Protein AF-A0A972ZAN0-F1 (afdb_monomer)

Solvent-accessible surface area (backbone atoms only — not comparable to full-atom values): 8740 Å² total; per-residue (Å²): 134,89,78,90,82,82,89,77,84,80,78,85,76,84,78,83,75,74,89,78,74,80,87,66,92,66,93,76,79,84,85,83,86,78,93,71,74,77,78,78,82,58,82,84,57,32,88,41,78,68,41,22,51,51,54,36,52,48,43,47,51,50,31,51,50,51,36,49,61,72,41,45,60,53,54,49,50,42,54,49,53,52,51,50,44,52,47,54,30,51,54,43,39,69,70,36,89,51,71,64,50,34,48,49,28,53,48,51,36,52,53,54,50,51,51,46,52,50,52,42,50,59,68,43,44,59,49,50,50,51,30,49,50,51,38,52,53,39,45,54,56,44,77,72,89

Sequence (145 aa):
MSTRRIATIAATAACSAALLIPIGATAVSAHPGHGLGRAHISADACNSNADAQEVLRQAIKEAKQTFRAETKDDRQAFRQAKKAAKQERRDAVAAATTVEEKQEARAAYRVALKAAKAAKRAAVAEPKAAAKATIEAAKAVCDAA

Foldseek 3Di:
DDDDDDDDDPDDDPPDPDDDDPPPPDPDDDDDDDDPDPPPPDLVQQPDLVSLVVLLVVLLVSLVVQLCVQLVVLVVVLVVLLVVLVVQLVVQCVPDPDPVSNVVSVVVSVVSNVVSVVSSCVSSVVSVVVSVVSSVVSVVSNVVD

Secondary structure (DSSP, 8-state):
------------------------------------------GGG-SSHHHHHHHHHHHHHHHHHHHHHHTHHHHHHHHHHHHHHHHHHHHHHHH--SHHHHHHHHHHHHHHHHHHHHHHHHHTHHHHHHHHHHHHHHHHHHHT-

Radius of gyration: 26.76 Å; Cα contacts (8 Å, |Δi|>4): 75; chains: 1; bounding box: 68×50×65 Å

Mean predicted aligned error: 14.78 Å

Structure (mmCIF, N/CA/C/O backbone):
data_AF-A0A972ZAN0-F1
#
_entry.id   AF-A0A972ZAN0-F1
#
loop_
_atom_site.group_PDB
_atom_site.id
_atom_site.type_symbol
_atom_site.label_atom_id
_atom_site.label_alt_id
_atom_site.label_comp_id
_atom_site.label_asym_id
_atom_site.label_entity_id
_atom_site.label_seq_id
_atom_site.pdbx_PDB_ins_code
_atom_site.Cartn_x
_atom_site.Cartn_y
_atom_site.Cartn_z
_atom_site.occupancy
_atom_site.B_iso_or_equiv
_atom_site.auth_seq_id
_atom_site.auth_comp_id
_atom_site.auth_asym_id
_atom_site.auth_atom_id
_atom_site.pdbx_PDB_model_num
ATOM 1 N N . MET A 1 1 ? -34.754 -38.575 35.308 1.00 39.03 1 MET A N 1
ATOM 2 C CA . MET A 1 1 ? -34.088 -38.263 34.022 1.00 39.03 1 MET A CA 1
ATOM 3 C C . MET A 1 1 ? -34.553 -36.863 33.616 1.00 39.03 1 MET A C 1
ATOM 5 O O . MET A 1 1 ? -35.729 -36.711 33.341 1.00 39.03 1 MET A O 1
ATOM 9 N N . SER A 1 2 ? -33.850 -35.779 33.983 1.00 33.59 2 SER A N 1
ATOM 10 C CA . SER A 1 2 ? -32.865 -35.039 33.149 1.00 33.59 2 SER A CA 1
ATOM 11 C C . SER A 1 2 ? -33.282 -35.024 31.674 1.00 33.59 2 SER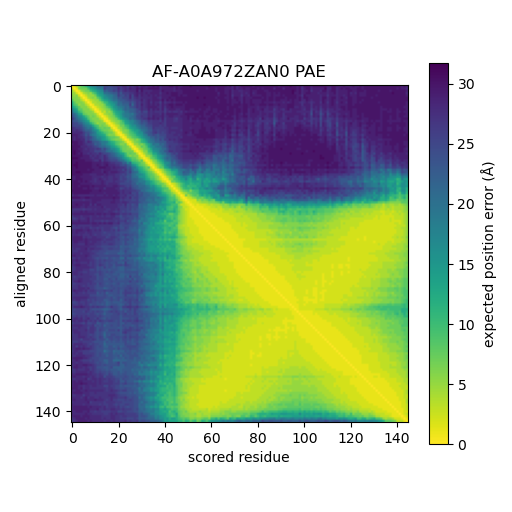 A C 1
ATOM 13 O O . SER A 1 2 ? -33.306 -36.095 31.085 1.00 33.59 2 SER A O 1
ATOM 15 N N . THR A 1 3 ? -33.749 -33.917 31.084 1.00 41.38 3 THR A N 1
ATOM 16 C CA . THR A 1 3 ? -32.993 -32.703 30.683 1.00 41.38 3 THR A CA 1
ATOM 17 C C . THR A 1 3 ? -34.004 -31.559 30.392 1.00 41.38 3 THR A C 1
ATOM 19 O O . THR A 1 3 ? -35.014 -31.791 29.746 1.00 41.38 3 THR A O 1
ATOM 22 N N . ARG A 1 4 ? -33.941 -30.352 30.993 1.00 43.69 4 ARG A N 1
ATOM 23 C CA . ARG A 1 4 ? -33.202 -29.134 30.546 1.00 43.69 4 ARG A CA 1
ATOM 24 C C . ARG A 1 4 ? -33.196 -28.979 29.004 1.00 43.69 4 ARG A C 1
ATOM 26 O O . ARG A 1 4 ? -32.768 -29.899 28.339 1.00 43.69 4 ARG A O 1
ATOM 33 N N . ARG A 1 5 ? -33.500 -27.857 28.343 1.00 40.94 5 ARG A N 1
ATOM 34 C CA . ARG A 1 5 ? -33.636 -26.438 28.704 1.00 40.94 5 ARG A CA 1
ATOM 35 C C . ARG A 1 5 ? -33.853 -25.656 27.380 1.00 40.94 5 ARG A C 1
ATOM 37 O O . ARG A 1 5 ? -33.364 -26.097 26.351 1.00 40.94 5 ARG A O 1
ATOM 44 N N . ILE A 1 6 ? -34.397 -24.442 27.506 1.00 48.66 6 ILE A N 1
ATOM 45 C CA . ILE A 1 6 ? -34.099 -23.233 26.706 1.00 48.66 6 ILE A CA 1
ATOM 46 C C . ILE A 1 6 ? -34.763 -23.105 25.323 1.00 48.66 6 ILE A C 1
ATOM 48 O O . ILE A 1 6 ? -34.385 -23.724 24.336 1.00 48.66 6 ILE A O 1
ATOM 52 N N . ALA A 1 7 ? -35.717 -22.170 25.293 1.00 42.09 7 ALA A N 1
ATOM 53 C CA . ALA A 1 7 ? -36.145 -21.422 24.126 1.00 42.09 7 ALA A CA 1
ATOM 54 C C . ALA A 1 7 ? -34.976 -20.596 23.570 1.00 42.09 7 ALA A C 1
ATOM 56 O O . ALA A 1 7 ? -34.367 -19.815 24.303 1.00 42.09 7 ALA A O 1
ATOM 57 N N . THR A 1 8 ? -34.710 -20.722 22.274 1.00 42.91 8 THR A N 1
ATOM 58 C CA . THR A 1 8 ? -33.787 -19.838 21.560 1.00 42.91 8 THR A CA 1
ATOM 59 C C . THR A 1 8 ? -34.582 -19.113 20.488 1.00 42.91 8 THR A C 1
ATOM 61 O O . THR A 1 8 ? -34.886 -19.657 19.429 1.00 42.91 8 THR A O 1
ATOM 64 N N . ILE A 1 9 ? -34.956 -17.876 20.806 1.00 43.56 9 ILE A N 1
ATOM 65 C CA . ILE A 1 9 ? -35.408 -16.879 19.841 1.00 43.56 9 ILE A CA 1
ATOM 66 C C . ILE A 1 9 ? -34.214 -16.623 18.920 1.00 43.56 9 ILE A C 1
ATOM 68 O O . ILE A 1 9 ? -33.224 -16.014 19.325 1.00 43.56 9 ILE A O 1
ATOM 72 N N . ALA A 1 10 ? -34.280 -17.142 17.697 1.00 37.66 10 ALA A N 1
ATOM 73 C CA . ALA A 1 10 ? -33.361 -16.770 16.637 1.00 37.66 10 ALA A CA 1
ATOM 74 C C . ALA A 1 10 ? -33.693 -15.332 16.227 1.00 37.66 10 ALA A C 1
ATOM 76 O O . ALA A 1 10 ? -34.618 -15.083 15.456 1.00 37.66 10 ALA A O 1
ATOM 77 N N . ALA A 1 11 ? -32.969 -14.378 16.808 1.00 37.25 11 ALA A N 1
ATOM 78 C CA . ALA A 1 11 ? -33.010 -12.990 16.393 1.00 37.25 11 ALA A CA 1
ATOM 79 C C . ALA A 1 11 ? -32.464 -12.886 14.963 1.00 37.25 11 ALA A C 1
ATOM 81 O O . ALA A 1 11 ? -31.269 -13.022 14.702 1.00 37.25 11 ALA A O 1
ATOM 82 N N . THR A 1 12 ? -33.376 -12.655 14.030 1.00 42.62 12 THR A N 1
ATOM 83 C CA . THR A 1 12 ? -33.103 -12.129 12.701 1.00 42.62 12 THR A CA 1
ATOM 84 C C . THR A 1 12 ? -32.428 -10.764 12.815 1.00 42.62 12 THR A C 1
ATOM 86 O O . THR A 1 12 ? -33.046 -9.798 13.252 1.00 42.62 12 THR A O 1
ATOM 89 N N . ALA A 1 13 ? -31.185 -10.676 12.356 1.00 37.62 13 ALA A N 1
ATOM 90 C CA . ALA A 1 13 ? -30.582 -9.437 11.875 1.00 37.62 13 ALA A CA 1
ATOM 91 C C . ALA A 1 13 ? -29.710 -9.773 10.658 1.00 37.62 13 ALA A C 1
ATOM 93 O O . ALA A 1 13 ? -28.490 -9.624 10.657 1.00 37.62 13 ALA A O 1
ATOM 94 N N . ALA A 1 14 ? -30.359 -10.295 9.613 1.00 38.03 14 ALA A N 1
ATOM 95 C CA . ALA A 1 14 ? -29.797 -10.301 8.273 1.00 38.03 14 ALA A CA 1
ATOM 96 C C . ALA A 1 14 ? -29.774 -8.844 7.794 1.00 38.03 14 ALA A C 1
ATOM 98 O O . ALA A 1 14 ? -30.758 -8.330 7.268 1.00 38.03 14 ALA A O 1
ATOM 99 N N . CYS A 1 15 ? -28.665 -8.154 8.059 1.00 31.86 15 CYS A N 1
ATOM 100 C CA . CYS A 1 15 ? -28.408 -6.846 7.481 1.00 31.86 15 CYS A CA 1
ATOM 101 C C . CYS A 1 15 ? -28.142 -7.031 5.989 1.00 31.86 15 CYS A C 1
ATOM 103 O O . CYS A 1 15 ? -27.053 -7.409 5.556 1.00 31.86 15 CYS A O 1
ATOM 105 N N . SER A 1 16 ? -29.189 -6.767 5.221 1.00 41.12 16 SER A N 1
ATOM 106 C CA . SER A 1 16 ? -29.181 -6.461 3.804 1.00 41.12 16 SER A CA 1
ATOM 107 C C . SER A 1 16 ? -28.178 -5.342 3.505 1.00 41.12 16 SER A C 1
ATOM 109 O O . SER A 1 16 ? -28.505 -4.163 3.588 1.00 41.12 16 SER A O 1
ATOM 111 N N . ALA A 1 17 ? -26.958 -5.703 3.115 1.00 39.00 17 ALA A N 1
ATOM 112 C CA . ALA A 1 17 ? -26.133 -4.856 2.264 1.00 39.00 17 ALA A CA 1
ATOM 113 C C . ALA A 1 17 ? -26.229 -5.435 0.855 1.00 39.00 17 ALA A C 1
ATOM 115 O O . ALA A 1 17 ? -25.503 -6.352 0.469 1.00 39.00 17 ALA A O 1
ATOM 116 N N . ALA A 1 18 ? -27.232 -4.944 0.134 1.00 42.47 18 ALA A N 1
ATOM 117 C CA . ALA A 1 18 ? -27.468 -5.241 -1.259 1.00 42.47 18 ALA A CA 1
ATOM 118 C C . ALA A 1 18 ? -26.198 -4.993 -2.088 1.00 42.47 18 ALA A C 1
ATOM 120 O O . ALA A 1 18 ? -25.627 -3.905 -2.078 1.00 42.47 18 ALA A O 1
ATOM 121 N N . LEU A 1 19 ? -25.774 -6.044 -2.789 1.00 46.88 19 LEU A N 1
ATOM 122 C CA . LEU A 1 19 ? -25.462 -6.037 -4.217 1.00 46.88 19 LEU A CA 1
ATOM 123 C C . LEU A 1 19 ? -25.223 -4.645 -4.829 1.00 46.88 19 LEU A C 1
ATOM 125 O O . LEU A 1 19 ? -26.107 -4.067 -5.450 1.00 46.88 19 LEU A O 1
ATOM 129 N N . LEU A 1 20 ? -23.985 -4.174 -4.737 1.00 42.69 20 LEU A N 1
ATOM 130 C CA . LEU A 1 20 ? -23.377 -3.297 -5.735 1.00 42.69 20 LEU A CA 1
ATOM 131 C C . LEU A 1 20 ? -21.994 -3.867 -6.044 1.00 42.69 20 LEU A C 1
ATOM 133 O O . LEU A 1 20 ? -20.956 -3.334 -5.668 1.00 42.69 20 LEU A O 1
ATOM 137 N N . ILE A 1 21 ? -22.006 -5.024 -6.704 1.00 47.66 21 ILE A N 1
ATOM 138 C CA . ILE A 1 21 ? -20.901 -5.433 -7.561 1.00 47.66 21 ILE A CA 1
ATOM 139 C C . ILE A 1 21 ? -21.064 -4.565 -8.812 1.00 47.66 21 ILE A C 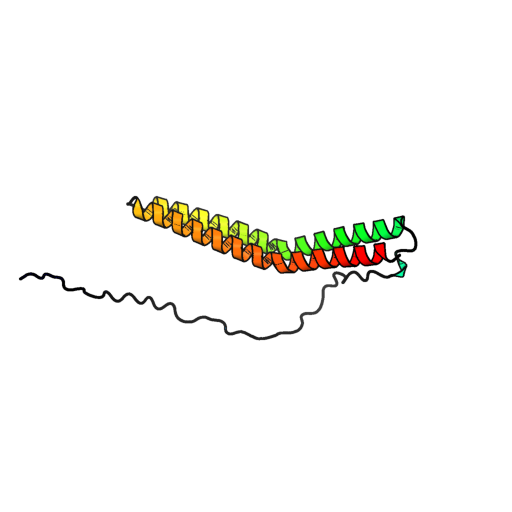1
ATOM 141 O O . ILE A 1 21 ? -22.061 -4.743 -9.516 1.00 47.66 21 ILE A O 1
ATOM 145 N N . PRO A 1 22 ? -20.140 -3.658 -9.161 1.00 45.75 22 PRO A N 1
ATOM 146 C CA . PRO A 1 22 ? -20.001 -3.323 -10.558 1.00 45.75 22 PRO A CA 1
ATOM 147 C C . PRO A 1 22 ? -19.391 -4.562 -11.217 1.00 45.75 22 PRO A C 1
ATOM 149 O O . PRO A 1 22 ? -18.178 -4.769 -11.204 1.00 45.75 22 PRO A O 1
ATOM 152 N N . ILE A 1 23 ? -20.255 -5.425 -11.761 1.00 50.25 23 ILE A N 1
ATOM 153 C CA . ILE A 1 23 ? -19.879 -6.309 -12.860 1.00 50.25 23 ILE A CA 1
ATOM 154 C C . ILE A 1 23 ? -19.636 -5.352 -14.023 1.00 50.25 23 ILE A C 1
ATOM 156 O O . ILE A 1 23 ? -20.549 -4.961 -14.739 1.00 50.25 23 ILE A O 1
ATOM 160 N N . GLY A 1 24 ? -18.399 -4.884 -14.112 1.00 38.31 24 GLY A N 1
ATOM 161 C CA . GLY A 1 24 ? -17.915 -3.964 -15.126 1.00 38.31 24 GLY A CA 1
ATOM 162 C C . GLY A 1 24 ? -16.648 -4.523 -15.743 1.00 38.31 24 GLY A C 1
ATOM 163 O O . GLY A 1 24 ? -15.624 -3.852 -15.770 1.00 38.31 24 GLY A O 1
ATOM 164 N N . ALA A 1 25 ? -16.707 -5.767 -16.222 1.00 44.34 25 ALA A N 1
ATOM 165 C CA . ALA A 1 25 ? -15.802 -6.218 -17.264 1.00 44.34 25 ALA A CA 1
ATOM 166 C C . ALA A 1 25 ? -16.141 -5.425 -18.533 1.00 44.34 25 ALA A C 1
ATOM 168 O O . ALA A 1 25 ? -16.959 -5.837 -19.347 1.00 44.34 25 ALA A O 1
ATOM 169 N N . THR A 1 26 ? -15.540 -4.247 -18.669 1.00 41.03 26 THR A N 1
ATOM 170 C CA . THR A 1 26 ? -15.437 -3.545 -19.945 1.00 41.03 26 THR A CA 1
ATOM 171 C C . THR A 1 26 ? -13.972 -3.211 -20.142 1.00 41.03 26 THR A C 1
ATOM 173 O O . THR A 1 26 ? -13.402 -2.346 -19.482 1.00 41.03 26 THR A O 1
ATOM 176 N N . ALA A 1 27 ? -13.339 -3.970 -21.032 1.00 46.94 27 ALA A N 1
ATOM 177 C CA . ALA A 1 27 ? -12.130 -3.530 -21.690 1.00 46.94 27 ALA A CA 1
ATOM 178 C C . ALA A 1 27 ? -12.490 -2.266 -22.480 1.00 46.94 27 ALA A C 1
ATOM 180 O O . ALA A 1 27 ? -13.126 -2.348 -23.528 1.00 46.94 27 ALA A O 1
ATOM 181 N N . VAL A 1 28 ? -12.120 -1.098 -21.961 1.00 37.06 28 VAL A N 1
ATOM 182 C CA . VAL A 1 28 ? -12.066 0.132 -22.750 1.00 37.06 28 VAL A CA 1
ATOM 183 C C . VAL A 1 28 ? -10.602 0.422 -23.022 1.00 37.06 28 VAL A C 1
ATOM 185 O O . VAL A 1 28 ? -9.839 0.886 -22.178 1.00 37.06 28 VAL A O 1
ATOM 188 N N . SER A 1 29 ? -10.234 0.042 -24.239 1.00 48.47 29 SER A N 1
ATOM 189 C CA . SER A 1 29 ? -9.108 0.564 -24.990 1.00 48.47 29 SER A CA 1
ATOM 190 C C . SER A 1 29 ? -9.138 2.096 -25.034 1.00 48.47 29 SER A C 1
ATOM 192 O O . SER A 1 29 ? -10.195 2.696 -25.207 1.00 48.47 29 SER A O 1
ATOM 194 N N . ALA A 1 30 ? -7.931 2.662 -24.979 1.00 44.38 30 ALA A N 1
ATOM 195 C CA . ALA A 1 30 ? -7.531 3.987 -25.436 1.00 44.38 30 ALA A CA 1
ATOM 196 C C . ALA A 1 30 ? -8.073 5.213 -24.677 1.00 44.38 30 ALA A C 1
ATOM 198 O O . ALA A 1 30 ? -9.156 5.721 -24.945 1.00 44.38 30 ALA A O 1
ATOM 199 N N . HIS A 1 31 ? -7.173 5.831 -23.903 1.00 35.25 31 HIS A N 1
ATOM 200 C CA . HIS A 1 31 ? -6.926 7.258 -24.091 1.00 35.25 31 HIS A CA 1
ATOM 201 C C . HIS A 1 31 ? -5.475 7.497 -24.550 1.00 35.25 31 HIS A C 1
ATOM 203 O O . HIS A 1 31 ? -4.544 6.959 -23.945 1.00 35.25 31 HIS A O 1
ATOM 209 N N . PRO A 1 32 ? -5.283 8.264 -25.639 1.00 53.97 32 PRO A N 1
ATOM 210 C CA . PRO A 1 32 ? -3.991 8.619 -26.202 1.00 53.97 32 PRO A CA 1
ATOM 211 C C . PRO A 1 32 ? -3.420 9.869 -25.520 1.00 53.97 32 PRO A C 1
ATOM 213 O O . PRO A 1 32 ? -4.156 10.775 -25.138 1.00 53.97 32 PRO A O 1
ATOM 216 N N . GLY A 1 33 ? -2.091 9.942 -25.452 1.00 41.53 33 GLY A N 1
ATOM 217 C CA . GLY A 1 33 ? -1.364 11.183 -25.188 1.00 41.53 33 GLY A CA 1
ATOM 218 C C . GLY A 1 33 ? -1.146 11.487 -23.709 1.00 41.53 33 GLY A C 1
ATOM 219 O O . GLY A 1 33 ? -1.955 12.145 -23.070 1.00 41.53 33 GLY A O 1
ATOM 220 N N . HIS A 1 34 ? 0.005 11.085 -23.183 1.00 35.06 34 HIS A N 1
ATOM 221 C CA . HIS A 1 34 ? 1.160 11.979 -23.074 1.00 35.06 34 HIS A CA 1
ATOM 222 C C . HIS A 1 34 ? 2.403 11.098 -23.190 1.00 35.06 34 HIS A C 1
ATOM 224 O O . HIS A 1 34 ? 2.572 10.147 -22.430 1.00 35.06 34 HIS A O 1
ATOM 230 N N . GLY A 1 35 ? 3.222 11.363 -24.208 1.00 40.66 35 GLY A N 1
ATOM 231 C CA . GLY A 1 35 ? 4.452 10.627 -24.453 1.00 40.66 35 GLY A CA 1
ATOM 232 C C . GLY A 1 35 ? 5.381 10.733 -23.251 1.00 40.66 35 GLY A C 1
ATOM 233 O O . GLY A 1 35 ? 6.015 11.759 -23.036 1.00 40.66 35 GLY A O 1
ATOM 234 N N . LEU A 1 36 ? 5.468 9.662 -22.476 1.00 43.47 36 LEU A N 1
ATOM 235 C CA . LEU A 1 36 ? 6.588 9.411 -21.589 1.00 43.47 36 LEU A CA 1
ATOM 236 C C . LEU A 1 36 ? 7.208 8.131 -22.110 1.00 43.47 36 LEU A C 1
ATOM 238 O O . LEU A 1 36 ? 6.594 7.065 -22.072 1.00 43.47 36 LEU A O 1
ATOM 242 N N . GLY A 1 37 ? 8.354 8.321 -22.758 1.00 41.38 37 GLY A N 1
ATOM 243 C CA . GLY A 1 37 ? 8.987 7.363 -23.640 1.00 41.38 37 GLY A CA 1
ATOM 244 C C . GLY A 1 37 ? 8.976 5.958 -23.064 1.00 41.38 37 GLY A C 1
ATOM 245 O O . GLY A 1 37 ? 9.557 5.686 -22.016 1.00 41.38 37 GLY A O 1
ATOM 246 N N . ARG A 1 38 ? 8.371 5.036 -23.815 1.00 41.41 38 ARG A N 1
ATOM 247 C CA . ARG A 1 38 ? 8.875 3.669 -23.854 1.00 41.41 38 ARG A CA 1
ATOM 248 C C . ARG A 1 38 ? 10.343 3.826 -24.231 1.00 41.41 38 ARG A C 1
ATOM 250 O O . ARG A 1 38 ? 10.609 4.198 -25.369 1.00 41.41 38 ARG A O 1
ATOM 257 N N . ALA A 1 39 ? 11.251 3.691 -23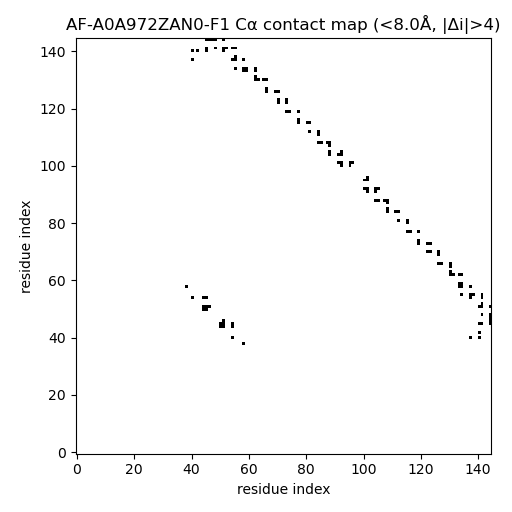.263 1.00 47.59 39 ALA A N 1
ATOM 258 C CA . ALA A 1 39 ? 12.678 3.852 -23.495 1.00 47.59 39 ALA A CA 1
ATOM 259 C C . ALA A 1 39 ? 13.056 2.951 -24.673 1.00 47.59 39 ALA A C 1
ATOM 261 O O . ALA A 1 39 ? 13.042 1.722 -24.569 1.00 47.59 39 ALA A O 1
ATOM 262 N N . HIS A 1 40 ? 13.280 3.569 -25.829 1.00 45.19 40 HIS A N 1
ATOM 263 C CA . HIS A 1 40 ? 13.787 2.897 -27.006 1.00 45.19 40 HIS A CA 1
ATOM 264 C C . HIS A 1 40 ? 15.278 2.751 -26.726 1.00 45.19 40 HIS A C 1
ATOM 266 O O . HIS A 1 40 ? 16.068 3.632 -27.044 1.00 45.19 40 HIS A O 1
ATOM 272 N N . ILE A 1 41 ? 15.641 1.696 -25.994 1.00 52.62 41 ILE A N 1
ATOM 273 C CA . ILE A 1 41 ? 17.042 1.350 -25.770 1.00 52.62 41 ILE A CA 1
ATOM 274 C C . ILE A 1 41 ? 17.544 0.852 -27.127 1.00 52.62 41 ILE A C 1
ATOM 276 O O . ILE A 1 41 ? 17.285 -0.286 -27.514 1.00 52.62 41 ILE A O 1
ATOM 280 N N . SER A 1 42 ? 18.138 1.750 -27.911 1.00 51.53 42 SER A N 1
ATOM 281 C CA . SER A 1 42 ? 18.753 1.413 -29.190 1.00 51.53 42 SER A CA 1
ATOM 282 C C . SER A 1 42 ? 20.032 0.623 -28.937 1.00 51.53 42 SER A C 1
ATOM 284 O O . SER A 1 42 ? 20.852 1.021 -28.110 1.00 51.53 42 SER A O 1
ATOM 286 N N . ALA A 1 43 ? 20.212 -0.475 -29.675 1.00 51.44 43 ALA A N 1
ATOM 287 C CA . ALA A 1 43 ? 21.431 -1.283 -29.637 1.00 51.44 43 ALA A CA 1
ATOM 288 C C . ALA A 1 43 ? 22.691 -0.458 -29.984 1.00 51.44 43 ALA A C 1
ATOM 290 O O . ALA A 1 43 ? 23.765 -0.744 -29.471 1.00 51.44 43 ALA A O 1
ATOM 291 N N . ASP A 1 44 ? 22.540 0.626 -30.756 1.00 49.00 44 ASP A N 1
ATOM 292 C CA . ASP A 1 44 ? 23.636 1.522 -31.158 1.00 49.00 44 ASP A CA 1
ATOM 293 C C . ASP A 1 44 ? 24.268 2.326 -30.003 1.00 49.00 44 ASP A C 1
ATOM 295 O O . ASP A 1 44 ? 25.303 2.962 -30.188 1.00 49.00 44 ASP A O 1
ATOM 299 N N . ALA A 1 45 ? 23.665 2.335 -28.806 1.00 52.22 45 ALA A N 1
ATOM 300 C CA . ALA A 1 45 ? 24.136 3.148 -27.679 1.00 52.22 45 ALA A CA 1
ATOM 301 C C . ALA A 1 45 ? 25.261 2.497 -26.848 1.00 52.22 45 ALA A C 1
ATOM 303 O O . ALA A 1 45 ? 25.754 3.120 -25.912 1.00 52.22 45 ALA A O 1
ATOM 304 N N . CYS A 1 46 ? 25.673 1.265 -27.160 1.00 51.06 46 CYS A N 1
ATOM 305 C CA . CYS A 1 46 ? 26.658 0.518 -26.371 1.00 51.06 46 CYS A CA 1
ATOM 306 C C . CYS A 1 46 ? 27.932 0.203 -27.176 1.00 51.06 46 CYS A C 1
ATOM 308 O O . CYS A 1 46 ? 28.370 -0.933 -27.229 1.00 51.06 46 CYS A O 1
ATOM 310 N N . ASN A 1 47 ? 28.559 1.198 -27.808 1.00 56.91 47 ASN A N 1
ATOM 311 C CA . ASN A 1 47 ? 29.838 0.982 -28.508 1.00 56.91 47 ASN A CA 1
ATOM 312 C C . ASN A 1 47 ? 31.063 0.958 -27.567 1.00 56.91 47 ASN A C 1
ATOM 314 O O . ASN A 1 47 ? 32.173 0.651 -28.004 1.00 56.91 47 ASN A O 1
ATOM 318 N N . SER A 1 48 ? 30.889 1.281 -26.279 1.00 60.81 48 SER A N 1
ATOM 319 C CA . SER A 1 48 ? 31.927 1.170 -25.250 1.00 60.81 48 SER A CA 1
ATOM 320 C C . SER A 1 48 ? 31.337 0.840 -23.870 1.00 60.81 48 SER A C 1
ATOM 322 O O . SER A 1 48 ? 30.189 1.176 -23.572 1.00 60.81 48 SER A O 1
ATOM 324 N N . ASN A 1 49 ? 32.149 0.250 -22.980 1.00 62.53 49 ASN A N 1
ATOM 325 C CA . ASN A 1 49 ? 31.766 -0.031 -21.586 1.00 62.53 49 ASN A CA 1
ATOM 326 C C . ASN A 1 49 ? 31.290 1.219 -20.815 1.00 62.53 49 ASN A C 1
ATOM 328 O O . ASN A 1 49 ? 30.464 1.111 -19.908 1.00 62.53 49 ASN A O 1
ATOM 332 N N . ALA A 1 50 ? 31.813 2.405 -21.150 1.00 63.72 50 ALA A N 1
ATOM 333 C CA . ALA A 1 50 ? 31.415 3.660 -20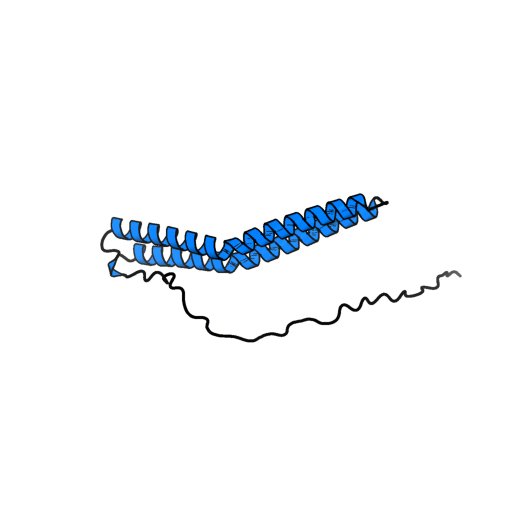.515 1.00 63.72 50 ALA A CA 1
ATOM 334 C C . ALA A 1 50 ? 30.021 4.112 -20.983 1.00 63.72 50 ALA A C 1
ATOM 336 O O . ALA A 1 50 ? 29.203 4.522 -20.156 1.00 63.72 50 ALA A O 1
ATOM 337 N N . ASP A 1 51 ? 29.726 3.956 -22.276 1.00 70.69 51 ASP A N 1
ATOM 338 C CA . ASP A 1 51 ? 28.428 4.307 -22.859 1.00 70.69 51 ASP A CA 1
ATOM 339 C C . ASP A 1 51 ? 27.328 3.349 -22.380 1.00 70.69 51 ASP A C 1
ATOM 341 O O . ASP A 1 51 ? 26.260 3.789 -21.953 1.00 70.69 51 ASP A O 1
ATOM 345 N N . ALA A 1 52 ? 27.628 2.047 -22.304 1.00 72.38 52 ALA A N 1
ATOM 346 C CA . ALA A 1 52 ? 26.734 1.046 -21.722 1.00 72.38 52 ALA A CA 1
ATOM 347 C C . ALA A 1 52 ? 26.398 1.367 -20.251 1.00 72.38 52 ALA A C 1
ATOM 349 O O . ALA A 1 52 ? 25.245 1.304 -19.813 1.00 72.38 52 ALA A O 1
ATOM 350 N N . GLN A 1 53 ? 27.392 1.799 -19.470 1.00 78.81 53 GLN A N 1
ATOM 351 C CA . GLN A 1 53 ? 27.169 2.163 -18.074 1.00 78.81 53 GLN A CA 1
ATOM 352 C C . GLN A 1 53 ? 26.281 3.412 -17.922 1.00 78.81 53 GLN A C 1
ATOM 354 O O . GLN A 1 53 ? 25.447 3.454 -17.011 1.00 78.81 53 GLN A O 1
ATOM 359 N N . GLU A 1 54 ? 26.422 4.412 -18.795 1.00 83.06 54 GLU A N 1
ATOM 360 C CA . GLU A 1 54 ? 25.548 5.593 -18.820 1.00 83.06 54 GLU A CA 1
ATOM 361 C C . GLU A 1 54 ? 24.113 5.245 -19.243 1.00 83.06 54 GLU A C 1
ATOM 363 O O . GLU A 1 54 ? 23.159 5.671 -18.583 1.00 83.06 54 GLU A O 1
ATOM 368 N N . VAL A 1 55 ? 23.934 4.382 -20.248 1.00 80.44 55 VAL A N 1
ATOM 369 C CA . VAL A 1 55 ? 22.614 3.871 -20.664 1.00 80.44 55 VAL A CA 1
ATOM 370 C C . VAL A 1 55 ? 21.919 3.153 -19.505 1.00 80.44 55 VAL A C 1
ATOM 372 O O . VAL A 1 55 ? 20.756 3.437 -19.196 1.00 80.44 55 VAL A O 1
ATOM 375 N N . LEU A 1 56 ? 22.634 2.283 -18.786 1.00 85.25 56 LEU A N 1
ATOM 376 C CA . LEU A 1 56 ? 22.094 1.601 -17.611 1.00 85.25 56 LEU A CA 1
ATOM 377 C C . LEU A 1 56 ? 21.716 2.586 -16.492 1.00 85.25 56 LEU A C 1
ATOM 379 O O . LEU A 1 56 ? 20.656 2.450 -15.869 1.00 85.25 56 LEU A O 1
ATOM 383 N N . ARG A 1 57 ? 22.556 3.594 -16.219 1.00 88.06 57 ARG A N 1
ATOM 384 C CA . ARG A 1 57 ? 22.266 4.639 -15.219 1.00 88.06 57 ARG A CA 1
ATOM 385 C C . ARG A 1 57 ? 21.001 5.412 -15.578 1.00 88.06 57 ARG A C 1
ATOM 387 O O . ARG A 1 57 ? 20.157 5.631 -14.700 1.00 88.06 57 ARG A O 1
ATOM 394 N N . GLN A 1 58 ? 20.849 5.783 -16.846 1.00 88.31 58 GLN A N 1
ATOM 395 C CA . GLN A 1 58 ? 19.688 6.514 -17.333 1.00 88.31 58 GLN A CA 1
ATOM 396 C C . GLN A 1 58 ? 18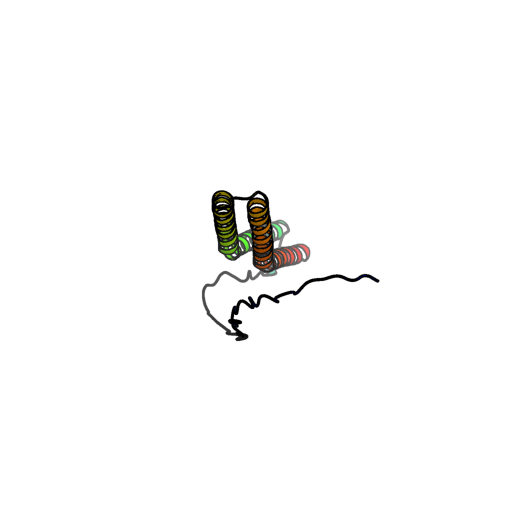.416 5.659 -17.259 1.00 88.31 58 GLN A C 1
ATOM 398 O O . GLN A 1 58 ? 17.423 6.107 -16.682 1.00 88.31 58 GLN A O 1
ATOM 403 N N . ALA A 1 59 ? 18.464 4.394 -17.685 1.00 86.50 59 ALA A N 1
ATOM 404 C CA . ALA A 1 59 ? 17.335 3.471 -17.570 1.00 86.50 59 ALA A CA 1
ATOM 405 C C . ALA A 1 59 ? 16.890 3.264 -16.108 1.00 86.50 59 ALA A C 1
ATOM 407 O O . ALA A 1 59 ? 15.697 3.271 -15.798 1.00 86.50 59 ALA A O 1
ATOM 408 N N . ILE A 1 60 ? 17.837 3.149 -15.166 1.00 90.06 60 ILE A N 1
ATOM 409 C CA . ILE A 1 60 ? 17.530 3.074 -13.727 1.00 90.06 60 ILE A CA 1
ATOM 410 C C . ILE A 1 60 ? 16.860 4.362 -13.233 1.00 90.06 60 ILE A C 1
ATOM 412 O O . ILE A 1 60 ? 15.950 4.306 -12.397 1.00 90.06 60 ILE A O 1
ATOM 416 N N . LYS A 1 61 ? 17.327 5.529 -13.689 1.00 92.56 61 LYS A N 1
ATOM 417 C CA . LYS A 1 61 ? 16.766 6.830 -13.308 1.00 92.56 61 LYS A CA 1
ATOM 418 C C . LYS A 1 61 ? 15.327 6.964 -13.800 1.00 92.56 61 LYS A C 1
ATOM 420 O O . LYS A 1 61 ? 14.459 7.293 -12.991 1.00 92.56 61 LYS A O 1
ATOM 425 N N . GLU A 1 62 ? 15.074 6.649 -15.064 1.00 90.56 62 GLU A N 1
ATOM 426 C CA . GLU A 1 62 ? 13.745 6.690 -15.681 1.00 90.56 62 GLU A CA 1
ATOM 427 C C . GLU A 1 62 ? 12.793 5.692 -15.020 1.00 90.56 62 GLU A C 1
ATOM 429 O O . GLU A 1 62 ? 11.748 6.095 -14.515 1.00 90.56 62 GLU A O 1
ATOM 434 N N . ALA A 1 63 ? 13.196 4.426 -14.865 1.00 88.25 63 ALA A N 1
ATOM 435 C CA . ALA A 1 63 ? 12.387 3.410 -14.188 1.00 88.25 63 ALA A CA 1
ATOM 436 C C . ALA A 1 63 ? 12.001 3.829 -12.756 1.00 88.25 63 ALA A C 1
ATOM 438 O O . ALA A 1 63 ? 10.869 3.621 -12.312 1.00 88.25 63 ALA A O 1
ATOM 439 N N . LYS A 1 64 ? 12.918 4.475 -12.019 1.00 91.31 64 LYS A N 1
ATOM 440 C CA . LYS A 1 64 ? 12.626 5.032 -10.687 1.00 91.31 64 LYS A CA 1
ATOM 441 C C . LYS A 1 64 ? 11.659 6.211 -10.742 1.00 91.31 64 LYS A C 1
ATOM 443 O O . LYS A 1 64 ? 10.845 6.339 -9.827 1.00 91.31 64 LYS A O 1
ATOM 448 N N . GLN A 1 65 ? 11.783 7.100 -11.725 1.00 94.00 65 GLN A N 1
ATOM 449 C CA . GLN A 1 65 ? 10.892 8.250 -11.881 1.00 94.00 65 GLN A CA 1
ATOM 450 C C . GLN A 1 65 ? 9.476 7.797 -12.235 1.00 94.00 65 GLN A C 1
ATOM 452 O O . GLN A 1 65 ? 8.543 8.187 -11.534 1.00 94.00 65 GLN A O 1
ATOM 457 N N . THR A 1 66 ? 9.335 6.896 -13.206 1.00 91.50 66 THR A N 1
ATOM 458 C CA . THR A 1 66 ? 8.055 6.296 -13.602 1.00 91.50 66 THR A CA 1
ATOM 459 C C . THR A 1 66 ? 7.398 5.579 -12.428 1.00 91.50 66 THR A C 1
ATOM 461 O O . THR A 1 66 ? 6.297 5.944 -12.026 1.00 91.50 66 THR A O 1
ATOM 464 N N . PHE A 1 67 ? 8.125 4.691 -11.739 1.00 92.62 67 PHE A N 1
ATOM 465 C CA . PHE A 1 67 ? 7.609 4.014 -10.544 1.00 92.62 67 PHE A CA 1
ATOM 466 C C . PHE A 1 67 ? 7.143 4.989 -9.451 1.00 92.62 67 PHE A C 1
ATOM 468 O O . PHE A 1 67 ? 6.169 4.737 -8.737 1.00 92.62 67 PHE A O 1
ATOM 475 N N . ARG A 1 68 ? 7.863 6.101 -9.253 1.00 93.38 68 ARG A N 1
ATOM 476 C CA . ARG A 1 68 ? 7.474 7.129 -8.278 1.00 93.38 68 ARG A CA 1
ATOM 477 C C . ARG A 1 68 ? 6.216 7.868 -8.707 1.00 93.38 68 ARG A C 1
ATOM 479 O O . ARG A 1 68 ? 5.416 8.150 -7.822 1.00 93.38 68 ARG A O 1
ATOM 486 N N . ALA A 1 69 ? 6.079 8.194 -9.989 1.00 93.00 69 ALA A N 1
ATOM 487 C CA . ALA A 1 69 ? 4.906 8.863 -10.532 1.00 93.00 69 ALA A CA 1
ATOM 488 C C . ALA A 1 69 ? 3.669 7.965 -10.403 1.00 93.00 69 ALA A C 1
ATOM 490 O O . ALA A 1 69 ? 2.708 8.360 -9.751 1.00 93.00 69 ALA A O 1
ATOM 491 N N . GLU A 1 70 ? 3.755 6.728 -10.893 1.00 91.06 70 GLU A N 1
ATOM 492 C CA . GLU A 1 70 ? 2.656 5.756 -10.883 1.00 91.06 70 GLU A CA 1
ATOM 493 C C . GLU A 1 70 ? 2.204 5.398 -9.463 1.00 91.06 70 GLU A C 1
ATOM 495 O O . GLU A 1 70 ? 1.016 5.331 -9.186 1.00 91.06 70 GLU A O 1
ATOM 500 N N . THR A 1 71 ? 3.137 5.232 -8.518 1.00 94.44 71 THR A N 1
ATOM 501 C CA . THR A 1 71 ? 2.784 4.822 -7.142 1.00 94.44 71 THR A CA 1
ATOM 502 C C . THR A 1 71 ? 2.581 5.984 -6.170 1.00 94.44 71 THR A C 1
ATOM 504 O O . THR A 1 71 ? 2.469 5.762 -4.956 1.00 94.44 71 THR A O 1
ATOM 507 N N . LYS A 1 72 ? 2.601 7.238 -6.642 1.00 94.50 72 LYS A N 1
ATOM 508 C CA . LYS A 1 72 ? 2.478 8.424 -5.781 1.00 94.50 72 LYS A CA 1
ATOM 509 C C . LYS A 1 72 ? 1.134 8.434 -5.058 1.00 94.50 72 LYS A C 1
ATOM 511 O O . LYS A 1 72 ? 1.103 8.538 -3.825 1.00 94.50 72 LYS A O 1
ATOM 516 N N . ASP A 1 73 ? 0.063 8.275 -5.820 1.00 92.81 73 ASP A N 1
ATOM 517 C CA . ASP A 1 73 ? -1.299 8.422 -5.323 1.00 92.81 73 ASP A CA 1
ATOM 518 C C . ASP A 1 73 ? -1.689 7.236 -4.442 1.00 92.81 73 ASP A C 1
ATOM 520 O O . ASP A 1 73 ? -2.224 7.443 -3.356 1.00 92.81 73 ASP A O 1
ATOM 524 N N . ASP A 1 74 ? -1.254 6.016 -4.766 1.00 94.12 74 ASP A N 1
ATOM 525 C CA . ASP A 1 74 ? -1.450 4.841 -3.902 1.00 94.12 74 ASP A CA 1
ATOM 526 C C . ASP A 1 74 ? -0.793 4.997 -2.528 1.00 94.12 74 ASP A C 1
ATOM 528 O O . ASP A 1 74 ? -1.329 4.607 -1.482 1.00 94.12 74 ASP A O 1
ATOM 532 N N . ARG A 1 75 ? 0.410 5.584 -2.493 1.00 94.12 75 ARG A N 1
ATOM 533 C CA . ARG A 1 75 ? 1.096 5.872 -1.227 1.00 94.12 75 ARG A CA 1
ATOM 534 C C . ARG A 1 75 ? 0.348 6.934 -0.437 1.00 94.12 75 ARG A C 1
ATOM 536 O O . ARG A 1 75 ? 0.327 6.846 0.795 1.00 94.1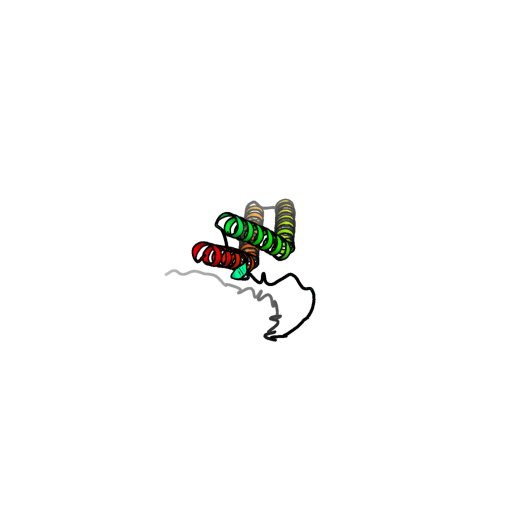2 75 ARG A O 1
ATOM 543 N N . GLN A 1 76 ? -0.224 7.928 -1.110 1.00 96.25 76 GLN A N 1
ATOM 544 C CA . GLN A 1 76 ? -1.043 8.955 -0.481 1.00 96.25 76 GLN A CA 1
ATOM 545 C C . GLN A 1 76 ? -2.351 8.365 0.057 1.00 96.25 76 GLN A C 1
ATOM 547 O O . GLN A 1 76 ? -2.642 8.557 1.240 1.00 96.25 76 GLN A O 1
ATOM 552 N N . ALA A 1 77 ? -3.059 7.567 -0.739 1.00 93.31 77 ALA A N 1
ATOM 553 C CA . ALA A 1 77 ? -4.266 6.850 -0.350 1.00 93.31 77 ALA A CA 1
ATOM 554 C C . ALA A 1 77 ? -4.014 5.970 0.884 1.00 93.31 77 ALA A C 1
ATOM 556 O O . ALA A 1 77 ? -4.736 6.058 1.875 1.00 93.31 77 ALA A O 1
ATOM 557 N N . PHE A 1 78 ? -2.907 5.217 0.915 1.00 96.56 78 PHE A N 1
ATOM 558 C CA . PHE A 1 78 ? -2.527 4.437 2.097 1.00 96.56 78 PHE A CA 1
ATOM 559 C C . PHE A 1 78 ? -2.299 5.305 3.348 1.00 96.56 78 PHE A C 1
ATOM 561 O O . PHE A 1 78 ? -2.686 4.922 4.455 1.00 96.56 78 PHE A O 1
ATOM 568 N N . ARG A 1 79 ? -1.653 6.473 3.209 1.00 96.88 79 ARG A N 1
ATOM 569 C CA . ARG A 1 79 ? -1.437 7.398 4.338 1.00 96.88 79 ARG A CA 1
ATOM 570 C C . ARG A 1 79 ? -2.763 7.939 4.869 1.00 96.88 79 ARG A C 1
ATOM 572 O O . ARG A 1 79 ? -2.932 8.000 6.087 1.00 96.88 79 ARG A O 1
ATOM 579 N N . GLN A 1 80 ? -3.678 8.300 3.974 1.00 96.06 80 GLN A N 1
ATOM 580 C CA . GLN A 1 80 ? -5.010 8.792 4.320 1.00 96.06 80 GLN A CA 1
ATOM 581 C C . GLN A 1 80 ? -5.841 7.699 4.998 1.00 96.06 80 GLN A C 1
ATOM 583 O O . GLN A 1 80 ? -6.290 7.912 6.121 1.00 96.06 80 GLN A O 1
ATOM 588 N N . ALA A 1 81 ? -5.924 6.502 4.411 1.00 94.31 81 ALA A N 1
ATOM 589 C CA . ALA A 1 81 ? -6.619 5.353 4.994 1.00 94.31 81 ALA A CA 1
ATOM 590 C C . ALA A 1 81 ? -6.077 4.999 6.389 1.00 94.31 81 ALA A C 1
ATOM 592 O O . ALA A 1 81 ? -6.834 4.770 7.329 1.00 94.31 81 ALA A O 1
ATOM 593 N N . LYS A 1 82 ? -4.750 5.031 6.574 1.00 96.94 82 LYS A N 1
ATOM 594 C CA . LYS A 1 82 ? -4.13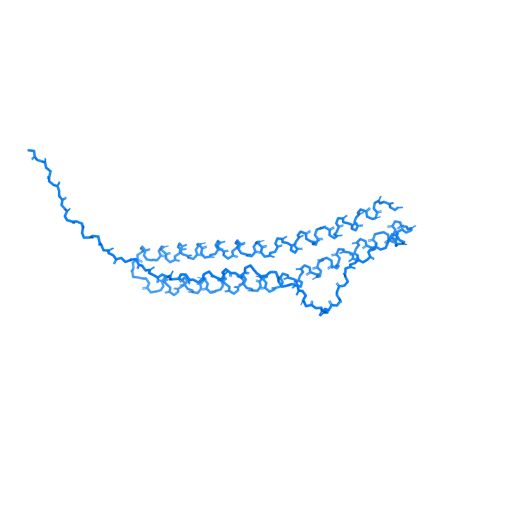2 4.825 7.891 1.00 96.94 82 LYS A CA 1
ATOM 595 C C . LYS A 1 82 ? -4.524 5.917 8.894 1.00 96.94 82 LYS A C 1
ATOM 597 O O . LYS A 1 82 ? -4.706 5.611 10.073 1.00 96.94 82 LYS A O 1
ATOM 602 N N . LYS A 1 83 ? -4.588 7.182 8.464 1.00 96.81 83 LYS A N 1
ATOM 603 C CA . LYS A 1 83 ? -4.986 8.307 9.324 1.00 96.81 83 LYS A CA 1
ATOM 604 C C . LYS A 1 83 ? -6.458 8.180 9.729 1.00 96.81 83 LYS A C 1
ATOM 606 O O . LYS A 1 83 ? -6.731 8.299 10.919 1.00 96.81 83 LYS A O 1
ATOM 611 N N . ALA A 1 84 ? -7.340 7.866 8.779 1.00 95.38 84 ALA A N 1
ATOM 612 C CA . ALA A 1 84 ? -8.763 7.624 9.008 1.00 95.38 84 ALA A CA 1
ATOM 613 C C . ALA A 1 84 ? -8.981 6.470 9.997 1.00 95.38 84 ALA A C 1
ATOM 615 O O . ALA A 1 84 ? -9.487 6.701 11.087 1.00 95.38 84 ALA A O 1
ATOM 616 N N . ALA A 1 85 ? -8.424 5.286 9.724 1.00 95.62 85 ALA A N 1
ATOM 617 C CA . ALA A 1 85 ? -8.555 4.129 10.613 1.00 95.62 85 ALA A CA 1
ATOM 618 C C . ALA A 1 85 ? -8.004 4.396 12.028 1.00 95.62 85 ALA A C 1
ATOM 620 O O . ALA A 1 85 ? -8.525 3.903 13.029 1.00 95.62 85 ALA A O 1
ATOM 621 N N . LYS A 1 86 ? -6.920 5.180 12.148 1.00 97.62 86 LYS A N 1
ATOM 622 C CA . LYS A 1 86 ? -6.385 5.575 13.461 1.00 97.62 86 LYS A CA 1
ATOM 623 C C . LYS A 1 86 ? -7.353 6.496 14.203 1.00 97.62 86 LYS A C 1
ATOM 625 O O . LYS A 1 86 ? -7.437 6.374 15.425 1.00 97.62 86 LYS A O 1
ATOM 630 N N . GLN A 1 87 ? -8.002 7.415 13.494 1.00 97.38 87 GLN A N 1
ATOM 631 C CA . GLN A 1 87 ? -8.981 8.333 14.060 1.00 97.38 87 GLN A CA 1
ATOM 632 C C . GLN A 1 87 ? -10.242 7.577 14.490 1.00 97.38 87 GLN A C 1
ATOM 634 O O . GLN A 1 87 ? -10.555 7.602 15.673 1.00 97.38 87 GLN A O 1
ATOM 639 N N . GLU A 1 88 ? -10.824 6.765 13.606 1.00 96.19 88 GLU A N 1
ATOM 640 C CA . GLU A 1 88 ? -11.965 5.883 13.903 1.00 96.19 88 GLU A CA 1
ATOM 641 C C . GLU A 1 88 ? -11.720 5.026 15.148 1.00 96.19 88 GLU A C 1
ATOM 643 O O . GLU A 1 88 ? -12.551 4.956 16.046 1.00 96.19 88 GLU A O 1
ATOM 648 N N . ARG A 1 89 ? -10.527 4.429 15.270 1.00 97.56 89 ARG A N 1
ATOM 649 C CA . ARG A 1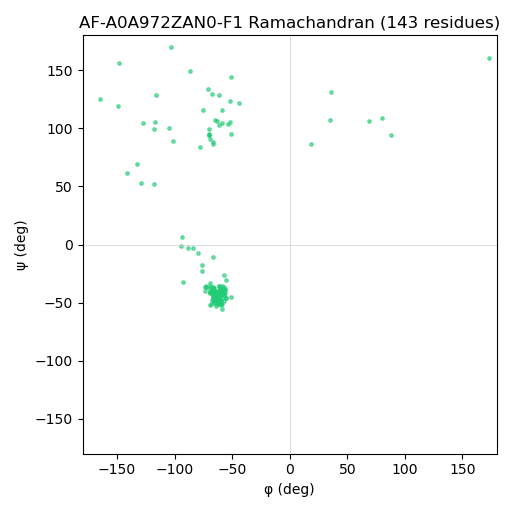 89 ? -10.146 3.674 16.470 1.00 97.56 89 ARG A CA 1
ATOM 650 C C . ARG A 1 89 ? -10.144 4.538 17.732 1.00 97.56 89 ARG A C 1
ATOM 652 O O . ARG A 1 89 ? -10.483 4.041 18.799 1.00 97.56 89 ARG A O 1
ATOM 659 N N . ARG A 1 90 ? -9.646 5.779 17.666 1.00 97.81 90 ARG A N 1
ATOM 660 C CA . ARG A 1 90 ? -9.628 6.671 18.840 1.00 97.81 90 ARG A CA 1
ATOM 661 C C . ARG A 1 90 ? -11.049 7.013 19.260 1.00 97.81 90 ARG A C 1
ATOM 663 O O . ARG A 1 90 ? -11.329 6.916 20.448 1.00 97.81 90 ARG A O 1
ATOM 670 N N . ASP A 1 91 ? -11.899 7.339 18.297 1.00 97.62 91 ASP A N 1
ATOM 671 C CA . ASP A 1 91 ? -13.283 7.735 18.543 1.00 97.62 91 ASP A CA 1
ATOM 672 C C . ASP A 1 91 ? -14.092 6.552 19.091 1.00 97.62 91 ASP A C 1
ATOM 674 O O . ASP A 1 91 ? -14.734 6.678 20.129 1.00 97.62 91 ASP A O 1
ATOM 678 N N . ALA A 1 92 ? -13.936 5.360 18.508 1.00 95.94 92 ALA A N 1
ATOM 679 C CA . ALA A 1 92 ? -14.561 4.134 19.004 1.00 95.94 92 ALA A CA 1
ATOM 680 C C . ALA A 1 92 ? -14.083 3.748 20.416 1.00 95.94 92 ALA A C 1
ATOM 682 O O . ALA A 1 92 ? -14.882 3.356 21.256 1.00 95.94 92 ALA A O 1
ATOM 683 N N . VAL A 1 93 ? -12.787 3.892 20.722 1.00 96.62 93 VAL A N 1
ATOM 684 C CA . VAL A 1 93 ? -12.264 3.625 22.077 1.00 96.62 93 VAL A CA 1
ATOM 685 C C . VAL A 1 93 ? -12.745 4.664 23.094 1.00 96.62 93 VAL A C 1
ATOM 687 O O . VAL A 1 93 ? -12.904 4.318 24.263 1.00 96.62 93 VAL A O 1
ATOM 690 N N . ALA A 1 94 ? -12.935 5.919 22.678 1.00 96.75 94 ALA A N 1
ATOM 691 C CA . ALA A 1 94 ? -13.458 6.979 23.537 1.00 96.75 94 ALA A CA 1
ATOM 692 C C . ALA A 1 94 ? -14.958 6.803 23.823 1.00 96.75 94 ALA A C 1
ATOM 694 O O . ALA A 1 94 ? -15.389 7.083 24.936 1.00 96.75 94 ALA A O 1
ATOM 695 N N . ALA A 1 95 ? -15.724 6.311 22.845 1.00 96.75 95 ALA A N 1
ATOM 696 C CA . ALA A 1 95 ? -17.144 5.997 22.993 1.00 96.75 95 ALA A CA 1
ATOM 697 C C . ALA A 1 95 ? -17.405 4.687 23.759 1.00 96.75 95 ALA A C 1
ATOM 699 O O . ALA A 1 95 ? -18.483 4.508 24.318 1.00 96.75 95 ALA A O 1
ATOM 700 N N . ALA A 1 96 ? -16.432 3.774 23.789 1.00 96.88 96 ALA A N 1
ATOM 701 C CA . ALA A 1 96 ? -16.567 2.477 24.435 1.00 96.88 96 ALA A CA 1
ATOM 702 C C . ALA A 1 96 ? -16.674 2.583 25.965 1.00 96.88 96 ALA A C 1
ATOM 704 O O . ALA A 1 96 ? -15.817 3.165 26.644 1.00 96.88 96 ALA A O 1
ATOM 705 N N . THR A 1 97 ? -17.691 1.924 26.507 1.00 96.81 97 THR A N 1
ATOM 706 C CA . THR A 1 97 ? -18.012 1.880 27.936 1.00 96.81 97 THR A CA 1
ATOM 707 C C . THR A 1 97 ? -17.371 0.678 28.624 1.00 96.81 97 THR A C 1
ATOM 709 O O . THR A 1 97 ? -16.936 0.784 29.773 1.00 96.81 97 THR A O 1
ATOM 712 N N . THR A 1 98 ? -17.217 -0.436 27.905 1.00 98.06 98 THR A N 1
ATOM 713 C CA . THR A 1 98 ? -16.646 -1.682 28.432 1.00 98.06 98 THR A CA 1
ATOM 714 C C . THR A 1 98 ? -15.205 -1.909 27.975 1.00 98.06 98 THR A C 1
ATOM 716 O O . THR A 1 98 ? -14.648 -1.192 27.134 1.00 98.06 98 THR A O 1
ATOM 719 N N . VAL A 1 99 ? -14.546 -2.904 28.572 1.00 95.94 99 VAL A N 1
ATOM 720 C CA . VAL A 1 99 ? -13.200 -3.314 28.149 1.00 95.94 99 VAL A CA 1
ATOM 721 C C . VAL A 1 99 ? -13.278 -4.081 26.829 1.00 95.94 99 VAL A C 1
ATOM 723 O O . VAL A 1 99 ? -12.414 -3.905 25.969 1.00 95.94 99 VAL A O 1
ATOM 726 N N . GLU A 1 100 ? -14.323 -4.877 26.656 1.00 97.25 100 GLU A N 1
ATOM 727 C CA . GLU A 1 100 ? -14.626 -5.691 25.485 1.00 97.25 100 GLU A CA 1
ATOM 728 C C . GLU A 1 100 ? -14.772 -4.804 24.240 1.00 97.25 100 GLU A C 1
ATOM 730 O O . GLU A 1 100 ? -14.015 -4.966 23.282 1.00 97.25 100 GLU A O 1
ATOM 735 N N . GLU A 1 101 ? -15.602 -3.759 24.302 1.00 95.69 101 GLU A N 1
ATOM 736 C CA . GLU A 1 101 ? -15.789 -2.787 23.210 1.00 95.69 101 GLU A CA 1
ATOM 737 C C . GLU A 1 101 ? -14.471 -2.092 22.816 1.00 95.69 101 GLU A C 1
ATOM 739 O O . GLU A 1 101 ? -14.161 -1.882 21.638 1.00 95.69 101 GLU A O 1
ATOM 744 N N . LYS A 1 102 ? -13.615 -1.774 23.800 1.00 94.50 102 LYS A N 1
ATOM 745 C CA . LYS A 1 102 ? -12.285 -1.196 23.533 1.00 94.50 102 LYS A CA 1
ATOM 746 C C . LYS A 1 102 ? -11.374 -2.186 22.815 1.00 94.50 102 LYS A C 1
ATOM 748 O O . LYS A 1 102 ? -10.545 -1.773 21.994 1.00 94.50 102 LYS A O 1
ATOM 753 N N . GLN A 1 103 ? -11.460 -3.473 23.145 1.00 97.38 103 GLN A N 1
ATOM 754 C CA . GLN A 1 103 ? -10.694 -4.517 22.470 1.00 97.38 103 GLN A CA 1
ATOM 755 C C . GLN A 1 103 ? -11.191 -4.727 21.040 1.00 97.38 103 GLN A C 1
ATOM 757 O O . GLN A 1 103 ? -10.361 -4.809 20.131 1.00 97.38 103 GLN A O 1
ATOM 762 N N . GLU A 1 104 ? -12.503 -4.711 20.825 1.00 97.06 104 GLU A N 1
ATOM 763 C CA . GLU A 1 104 ? -13.124 -4.792 19.503 1.00 97.06 104 GLU A CA 1
ATOM 764 C C . GLU A 1 104 ? -12.700 -3.627 18.606 1.00 97.06 104 GLU A C 1
ATOM 766 O O . GLU A 1 104 ? -12.188 -3.855 17.510 1.00 97.06 104 GLU A O 1
ATOM 771 N N . ALA A 1 105 ? -12.752 -2.385 19.098 1.00 96.00 105 ALA A N 1
ATOM 772 C CA . ALA A 1 105 ? -12.273 -1.215 18.358 1.00 96.00 105 ALA A CA 1
ATOM 773 C C . ALA A 1 105 ? -10.789 -1.343 17.948 1.00 96.00 105 ALA A C 1
ATOM 775 O O . ALA A 1 105 ? -10.376 -0.982 16.839 1.00 96.00 105 ALA A O 1
ATOM 776 N N . ARG A 1 106 ? -9.947 -1.906 18.828 1.00 96.88 106 ARG A N 1
ATOM 777 C CA . ARG A 1 106 ? -8.533 -2.185 18.519 1.00 96.88 106 ARG A CA 1
ATOM 778 C C . ARG A 1 106 ? -8.380 -3.321 17.507 1.00 96.88 106 ARG A C 1
ATOM 780 O O . ARG A 1 106 ? -7.473 -3.250 16.673 1.00 96.88 106 ARG A O 1
ATOM 787 N N . ALA A 1 107 ? -9.211 -4.357 17.581 1.00 97.56 107 ALA A N 1
ATOM 788 C CA . ALA A 1 107 ? -9.216 -5.470 16.638 1.00 97.56 107 ALA A CA 1
ATOM 789 C C . ALA A 1 107 ? -9.642 -5.002 15.239 1.00 97.56 107 ALA A C 1
ATOM 791 O O . ALA A 1 107 ? -8.907 -5.243 14.279 1.00 97.56 107 ALA A O 1
ATOM 792 N N . ALA A 1 108 ? -10.726 -4.230 15.143 1.00 95.88 108 ALA A N 1
ATOM 793 C CA . ALA A 1 108 ? -11.209 -3.616 13.909 1.00 95.88 108 ALA A CA 1
ATOM 794 C C . ALA A 1 108 ? -10.119 -2.763 13.242 1.00 95.88 108 ALA A C 1
ATOM 796 O O . ALA A 1 108 ? -9.803 -2.952 12.067 1.00 95.88 108 ALA A O 1
ATOM 797 N N . TYR A 1 109 ? -9.421 -1.922 14.014 1.00 97.19 109 TYR A N 1
ATOM 798 C CA . TYR A 1 109 ? -8.279 -1.155 13.508 1.00 97.19 109 TYR A CA 1
ATOM 799 C C . TYR A 1 109 ? -7.162 -2.033 12.925 1.00 97.19 109 TYR A C 1
ATOM 801 O O . TYR A 1 109 ? -6.573 -1.699 11.895 1.00 97.19 109 TYR A O 1
ATOM 809 N N . ARG A 1 110 ? -6.831 -3.160 13.571 1.00 97.75 110 ARG A N 1
ATOM 810 C CA . ARG A 1 110 ? -5.806 -4.083 13.053 1.00 97.75 110 ARG A CA 1
ATOM 811 C C . ARG A 1 110 ? -6.247 -4.711 11.734 1.00 97.75 110 ARG A C 1
ATOM 813 O O . ARG A 1 110 ? -5.406 -4.849 10.845 1.00 97.75 110 ARG A O 1
ATOM 820 N N . VAL A 1 111 ? -7.522 -5.076 11.607 1.00 97.56 111 VAL A N 1
ATOM 821 C CA . VAL A 1 111 ? -8.100 -5.615 10.366 1.00 97.56 111 VAL A CA 1
ATOM 822 C C . VAL A 1 111 ? -8.044 -4.565 9.257 1.00 97.56 111 VAL A C 1
ATOM 824 O O . VAL A 1 111 ? -7.441 -4.826 8.216 1.00 97.56 111 VAL A O 1
ATOM 827 N N . ALA A 1 112 ? -8.535 -3.350 9.513 1.00 93.88 112 ALA A N 1
ATOM 828 C CA . ALA A 1 112 ? -8.489 -2.239 8.562 1.00 93.88 112 ALA A CA 1
ATOM 829 C C . ALA A 1 112 ? -7.051 -1.924 8.110 1.00 93.88 112 ALA A C 1
ATOM 831 O O . ALA A 1 112 ? -6.769 -1.782 6.920 1.00 93.88 112 ALA A O 1
ATOM 832 N N . LEU A 1 113 ? -6.090 -1.904 9.043 1.00 96.81 113 LEU A N 1
ATOM 833 C CA . LEU A 1 113 ? -4.683 -1.672 8.715 1.00 96.81 113 LEU A CA 1
ATOM 834 C C . LEU A 1 113 ? -4.077 -2.805 7.873 1.00 96.81 113 LEU A C 1
ATOM 836 O O . LEU A 1 113 ? -3.242 -2.538 7.006 1.00 96.81 113 LEU A O 1
ATOM 840 N N . LYS A 1 114 ? -4.447 -4.065 8.134 1.00 97.44 114 LYS A N 1
ATOM 841 C CA . LYS A 1 114 ? -4.014 -5.207 7.314 1.00 97.44 114 LYS A CA 1
ATOM 842 C C . LYS A 1 114 ? -4.570 -5.089 5.894 1.00 97.44 114 LYS A C 1
ATOM 844 O O . LYS A 1 114 ? -3.786 -5.205 4.955 1.00 97.44 114 LYS A O 1
ATOM 849 N N . ALA A 1 115 ? -5.857 -4.778 5.748 1.00 94.44 115 ALA A N 1
ATOM 850 C CA . ALA A 1 115 ? -6.500 -4.573 4.451 1.00 94.44 115 ALA A CA 1
ATOM 851 C C . ALA A 1 115 ? -5.843 -3.424 3.666 1.00 94.44 115 ALA A C 1
ATOM 853 O O . ALA A 1 115 ? -5.402 -3.622 2.537 1.00 94.44 115 ALA A O 1
ATOM 854 N N . ALA A 1 116 ? -5.634 -2.262 4.295 1.00 94.19 116 ALA A N 1
ATOM 855 C CA . ALA A 1 116 ? -4.968 -1.123 3.659 1.00 94.19 116 ALA A CA 1
ATOM 856 C C . ALA A 1 116 ? -3.526 -1.444 3.221 1.00 94.19 116 ALA A C 1
ATOM 858 O O . ALA A 1 116 ? -3.066 -0.999 2.169 1.00 94.19 116 ALA A O 1
ATOM 859 N N . LYS A 1 117 ? -2.785 -2.239 4.009 1.00 96.75 117 LYS A N 1
ATOM 860 C CA . LYS A 1 117 ? -1.444 -2.707 3.622 1.00 96.75 117 LYS A CA 1
ATOM 861 C C . LYS A 1 117 ? -1.491 -3.666 2.434 1.00 96.75 117 LYS A C 1
ATOM 863 O O . LYS A 1 117 ? -0.599 -3.590 1.593 1.00 96.75 117 LYS A O 1
ATOM 868 N N . ALA A 1 118 ? -2.472 -4.566 2.390 1.00 95.94 118 ALA A N 1
ATOM 869 C CA . ALA A 1 118 ? -2.655 -5.493 1.279 1.00 95.94 118 ALA A CA 1
ATOM 870 C C . ALA A 1 118 ? -2.986 -4.734 -0.012 1.00 95.94 118 ALA A C 1
ATOM 872 O O . ALA A 1 118 ? -2.283 -4.915 -1.001 1.00 95.94 118 ALA A O 1
ATOM 873 N N . ALA A 1 119 ? -3.936 -3.796 0.043 1.00 92.62 119 ALA A N 1
ATOM 874 C CA . ALA A 1 119 ? -4.288 -2.931 -1.083 1.00 92.62 119 ALA A CA 1
ATOM 875 C C . ALA A 1 119 ? -3.074 -2.145 -1.601 1.00 92.62 119 ALA A C 1
ATOM 877 O O . ALA A 1 119 ? -2.751 -2.210 -2.781 1.00 92.62 119 ALA A O 1
ATOM 878 N N . LYS A 1 120 ? -2.310 -1.502 -0.703 1.00 96.06 120 LYS A N 1
ATOM 879 C CA . LYS A 1 120 ? -1.067 -0.812 -1.081 1.00 96.06 120 LYS A CA 1
ATOM 880 C C . LYS A 1 120 ? -0.075 -1.757 -1.767 1.00 96.06 120 LYS A C 1
ATOM 882 O O . LYS A 1 120 ? 0.589 -1.359 -2.713 1.00 96.06 120 LYS A O 1
ATOM 887 N N . ARG A 1 121 ? 0.100 -2.981 -1.254 1.00 95.75 121 ARG A N 1
ATOM 888 C CA . ARG A 1 121 ? 1.034 -3.958 -1.837 1.00 95.75 121 ARG A CA 1
ATOM 889 C C . ARG A 1 121 ? 0.603 -4.387 -3.234 1.00 95.75 121 ARG A C 1
ATOM 891 O O . ARG A 1 121 ? 1.477 -4.478 -4.084 1.00 95.75 121 ARG A O 1
ATOM 898 N N . ALA A 1 122 ? -0.690 -4.621 -3.440 1.00 94.44 122 ALA A N 1
ATOM 899 C CA . ALA A 1 122 ? -1.244 -4.951 -4.747 1.00 94.44 122 ALA A CA 1
ATOM 900 C C . ALA A 1 122 ? -1.029 -3.798 -5.738 1.00 94.44 122 ALA A C 1
ATOM 902 O O . ALA A 1 122 ? -0.436 -4.012 -6.788 1.00 94.44 122 ALA A O 1
ATOM 903 N N . ALA A 1 123 ? -1.371 -2.569 -5.345 1.00 91.06 123 ALA A N 1
ATOM 904 C CA . ALA A 1 123 ? -1.242 -1.392 -6.204 1.00 91.06 123 ALA A CA 1
ATOM 905 C C . ALA A 1 123 ? 0.210 -1.106 -6.637 1.00 91.06 123 ALA A C 1
ATOM 907 O O . ALA A 1 123 ? 0.469 -0.730 -7.771 1.00 91.06 123 ALA A O 1
ATOM 908 N N . VAL A 1 124 ? 1.197 -1.358 -5.765 1.00 95.38 124 VAL A N 1
ATOM 909 C CA . VAL A 1 124 ? 2.617 -1.163 -6.122 1.00 95.38 124 VAL A CA 1
ATOM 910 C C . VAL A 1 124 ? 3.274 -2.387 -6.764 1.00 95.38 124 VAL A C 1
ATOM 912 O O . VAL A 1 124 ? 4.460 -2.311 -7.083 1.00 95.38 124 VAL A O 1
ATOM 915 N N . ALA A 1 125 ? 2.576 -3.520 -6.900 1.00 94.94 125 ALA A N 1
ATOM 916 C CA . ALA A 1 125 ? 3.172 -4.759 -7.397 1.00 94.94 125 ALA A CA 1
ATOM 917 C C . ALA A 1 125 ? 3.527 -4.655 -8.883 1.00 94.94 125 ALA A C 1
ATOM 919 O O . ALA A 1 125 ? 4.683 -4.886 -9.241 1.00 94.94 125 ALA A O 1
ATOM 920 N N . GLU A 1 126 ? 2.569 -4.251 -9.718 1.00 91.12 126 GLU A N 1
ATOM 921 C CA . GLU A 1 126 ? 2.771 -4.117 -11.164 1.00 91.12 126 GLU A CA 1
ATOM 922 C C . GLU A 1 126 ? 3.776 -3.009 -11.514 1.00 91.12 126 GLU A C 1
ATOM 924 O O . GLU A 1 126 ? 4.760 -3.328 -12.184 1.00 91.12 126 GLU A O 1
ATOM 929 N N . PRO A 1 127 ? 3.677 -1.771 -10.978 1.00 91.38 127 PRO A N 1
ATOM 930 C CA . PRO A 1 127 ? 4.682 -0.732 -11.227 1.00 91.38 127 PRO A CA 1
ATOM 931 C C . PRO A 1 127 ? 6.093 -1.156 -10.812 1.00 91.38 127 PRO A C 1
ATOM 933 O O . PRO A 1 127 ? 7.091 -0.821 -11.451 1.00 91.38 127 PRO A O 1
ATOM 936 N N . LYS A 1 128 ? 6.208 -1.918 -9.715 1.00 93.44 128 LYS A N 1
ATOM 937 C CA . LYS A 1 128 ? 7.499 -2.440 -9.256 1.00 93.44 128 LYS A CA 1
ATOM 938 C C . LYS A 1 128 ? 8.038 -3.509 -10.205 1.00 93.44 128 LYS A C 1
ATOM 940 O O . LYS A 1 128 ? 9.244 -3.528 -10.448 1.00 93.44 128 LYS A O 1
ATOM 945 N N . ALA A 1 129 ? 7.181 -4.403 -10.697 1.00 93.56 129 ALA A N 1
ATOM 946 C CA . ALA A 1 129 ? 7.561 -5.423 -11.667 1.00 93.56 129 ALA A CA 1
ATOM 947 C C . ALA A 1 129 ? 7.993 -4.786 -12.995 1.00 93.56 129 ALA A C 1
ATOM 949 O O . ALA A 1 129 ? 9.055 -5.133 -13.502 1.00 93.56 129 ALA A O 1
ATOM 950 N N . ALA A 1 130 ? 7.249 -3.790 -13.484 1.00 88.50 130 ALA A N 1
ATOM 951 C CA . ALA A 1 130 ? 7.584 -3.029 -14.684 1.00 88.50 130 ALA A CA 1
ATOM 952 C C . ALA A 1 130 ? 8.939 -2.319 -14.547 1.00 88.50 130 ALA A C 1
ATOM 954 O O . ALA A 1 130 ? 9.826 -2.514 -15.373 1.00 88.50 130 ALA A O 1
ATOM 955 N N . ALA A 1 131 ? 9.159 -1.584 -13.452 1.00 89.88 131 ALA A N 1
ATOM 956 C CA . ALA A 1 131 ? 10.440 -0.922 -13.205 1.00 89.88 131 ALA A CA 1
ATOM 957 C C . ALA A 1 131 ? 11.611 -1.914 -13.121 1.00 89.88 131 ALA A C 1
ATOM 959 O O . ALA A 1 131 ? 12.709 -1.621 -13.593 1.00 89.88 131 ALA A O 1
ATOM 960 N N . LYS A 1 132 ? 11.390 -3.093 -12.526 1.00 93.38 132 LYS A N 1
ATOM 961 C CA . LYS A 1 132 ? 12.396 -4.158 -12.474 1.00 93.38 132 LYS A CA 1
ATOM 962 C C . LYS A 1 132 ? 12.707 -4.690 -13.877 1.00 93.38 132 LYS A C 1
ATOM 964 O O . LYS A 1 132 ? 13.882 -4.776 -14.219 1.00 93.38 132 LYS A O 1
ATOM 969 N N . ALA A 1 133 ? 11.681 -4.982 -14.675 1.00 90.31 133 ALA A N 1
ATOM 970 C CA . ALA A 1 133 ? 11.834 -5.479 -16.038 1.00 90.31 133 ALA A CA 1
ATOM 971 C C . ALA A 1 133 ? 12.597 -4.484 -16.928 1.00 90.31 133 ALA A C 1
ATOM 973 O O . ALA A 1 133 ? 13.501 -4.891 -17.648 1.00 90.31 133 ALA A O 1
ATOM 974 N N . THR A 1 134 ? 12.321 -3.179 -16.820 1.00 87.56 134 THR A N 1
ATOM 975 C CA . THR A 1 134 ? 13.068 -2.139 -17.552 1.00 87.56 134 THR A CA 1
ATOM 976 C C . THR A 1 134 ? 14.553 -2.134 -17.189 1.00 87.56 134 THR A C 1
ATOM 978 O O . THR A 1 134 ? 15.407 -2.024 -18.064 1.00 87.56 134 THR A O 1
ATOM 981 N N . ILE A 1 135 ? 14.880 -2.277 -15.901 1.00 86.56 135 ILE A N 1
ATOM 982 C CA . ILE A 1 135 ? 16.275 -2.320 -15.443 1.00 86.56 135 ILE A CA 1
ATOM 983 C C . ILE A 1 135 ? 16.967 -3.601 -15.921 1.00 86.56 135 ILE A C 1
ATOM 985 O O . ILE A 1 135 ? 18.124 -3.546 -16.323 1.00 86.56 135 ILE A O 1
ATOM 989 N N . GLU A 1 136 ? 16.290 -4.748 -15.869 1.00 89.38 136 GLU A N 1
ATOM 990 C CA . GLU A 1 136 ? 16.839 -6.021 -16.353 1.00 89.38 136 GLU A CA 1
ATOM 991 C C . GLU A 1 136 ? 17.053 -6.008 -17.870 1.00 89.38 136 GLU A C 1
ATOM 993 O O . GLU A 1 136 ? 18.105 -6.442 -18.328 1.00 89.38 136 GLU A O 1
ATOM 998 N N . ALA A 1 137 ? 16.127 -5.426 -18.636 1.00 85.56 137 ALA A N 1
ATOM 999 C CA . ALA A 1 137 ? 16.293 -5.231 -20.073 1.00 85.56 137 ALA A CA 1
ATOM 1000 C C . ALA A 1 137 ? 17.493 -4.327 -20.390 1.00 85.56 137 ALA A C 1
ATOM 1002 O O . ALA A 1 137 ? 18.313 -4.673 -21.233 1.00 85.56 137 ALA A O 1
ATOM 1003 N N . ALA A 1 138 ? 17.646 -3.205 -19.678 1.00 84.06 138 ALA A N 1
ATOM 1004 C CA . ALA A 1 138 ? 18.790 -2.315 -19.864 1.00 84.06 138 ALA A CA 1
ATOM 1005 C C . ALA A 1 138 ? 20.125 -3.004 -19.548 1.00 84.06 138 ALA A C 1
ATOM 1007 O O . ALA A 1 138 ? 21.086 -2.834 -20.290 1.00 84.06 138 ALA A O 1
ATOM 1008 N N . LYS A 1 139 ? 20.176 -3.819 -18.486 1.00 85.81 139 LYS A N 1
ATOM 1009 C CA . LYS A 1 139 ? 21.358 -4.636 -18.174 1.00 85.81 139 LYS A CA 1
ATOM 1010 C C . LYS A 1 139 ? 21.675 -5.625 -19.288 1.00 85.81 139 LYS A C 1
ATOM 1012 O O . LYS A 1 139 ? 22.815 -5.679 -19.712 1.00 85.81 139 LYS A O 1
ATOM 1017 N N . ALA A 1 140 ? 20.671 -6.341 -19.792 1.00 85.12 140 ALA A N 1
ATOM 1018 C CA . ALA A 1 140 ? 20.870 -7.328 -20.848 1.00 85.12 140 ALA A CA 1
ATOM 1019 C C . ALA A 1 140 ? 21.427 -6.707 -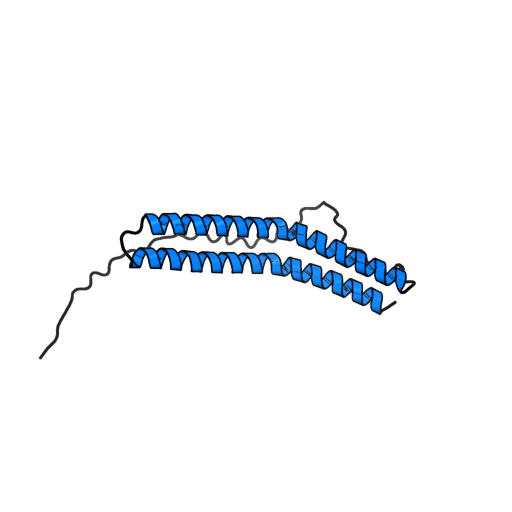22.140 1.00 85.12 140 ALA A C 1
ATOM 1021 O O . ALA A 1 140 ? 22.243 -7.334 -22.803 1.00 85.12 140 ALA A O 1
ATOM 1022 N N . VAL A 1 141 ? 21.023 -5.475 -22.479 1.00 78.38 141 VAL A N 1
ATOM 1023 C CA . VAL A 1 141 ? 21.610 -4.738 -23.613 1.00 78.38 141 VAL A CA 1
ATOM 1024 C C . VAL A 1 141 ? 23.070 -4.370 -23.341 1.00 78.38 141 VAL A C 1
ATOM 1026 O O . VAL A 1 141 ? 23.895 -4.508 -24.234 1.00 78.38 141 VAL A O 1
ATOM 1029 N N . CYS A 1 142 ? 23.398 -3.944 -22.119 1.00 73.56 142 CYS A N 1
ATOM 1030 C CA . CYS A 1 142 ? 24.771 -3.591 -21.746 1.00 73.56 142 CYS A CA 1
ATOM 1031 C C . CYS A 1 142 ? 25.703 -4.807 -21.684 1.00 73.56 142 CYS A C 1
ATOM 1033 O O . CYS A 1 142 ? 26.868 -4.683 -22.025 1.00 73.56 142 CYS A O 1
ATOM 1035 N N . ASP A 1 143 ? 25.205 -5.963 -21.239 1.00 76.12 143 ASP A N 1
ATOM 1036 C CA . ASP A 1 143 ? 25.989 -7.200 -21.128 1.00 76.12 143 ASP A CA 1
ATOM 1037 C C . ASP A 1 143 ? 26.217 -7.879 -22.498 1.00 76.12 143 ASP A C 1
ATOM 1039 O O . ASP A 1 143 ? 27.073 -8.755 -22.618 1.00 76.12 143 ASP A O 1
ATOM 1043 N N . ALA A 1 144 ? 25.432 -7.516 -23.521 1.00 69.69 144 ALA A N 1
ATOM 1044 C CA . ALA A 1 144 ? 25.507 -8.064 -24.878 1.00 69.69 144 ALA A CA 1
ATOM 1045 C C . ALA A 1 144 ? 26.371 -7.231 -25.847 1.00 69.69 144 ALA A C 1
ATOM 1047 O O . ALA A 1 144 ? 26.493 -7.612 -27.014 1.00 69.69 144 ALA A O 1
ATOM 1048 N N . ALA A 1 145 ? 26.920 -6.109 -25.379 1.00 59.16 145 ALA A N 1
ATOM 1049 C CA . ALA A 1 145 ? 27.702 -5.143 -26.144 1.00 59.16 145 ALA A CA 1
ATOM 1050 C C . ALA A 1 145 ? 29.181 -5.163 -25.732 1.00 59.16 145 ALA A C 1
ATOM 1052 O O . ALA A 1 145 ? 30.040 -5.022 -26.630 1.00 59.16 145 ALA A O 1
#

pLDDT: mean 75.49, std 23.46, range [31.86, 98.06]